Protein AF-A0A9E3X6V8-F1 (afdb_monomer_lite)

Sequence (76 aa):
MGHLFSTPMKVGLAFGTLGILLTIVGIIRGNVPLHPASIGMALLIGGGVWFLVAWAVATAATDVEQDAIDATQEEA

pLDDT: mean 91.75, std 11.3, range [46.38, 97.94]

Radius of gyration: 17.72 Å; chains: 1; bounding box: 41×25×51 Å

Foldseek 3Di:
DDPPDDPLQVQLQVQLVVLQVVLVVCVVVVVFPPDPVRSVVSSCVRRVVRSVVSSVVVVVVVVVVVVVVVVVVVVD

Structure (mmCIF, N/CA/C/O backbone):
data_AF-A0A9E3X6V8-F1
#
_entry.id   AF-A0A9E3X6V8-F1
#
loop_
_atom_site.group_PDB
_atom_site.id
_atom_site.type_symbol
_atom_site.label_atom_id
_atom_site.label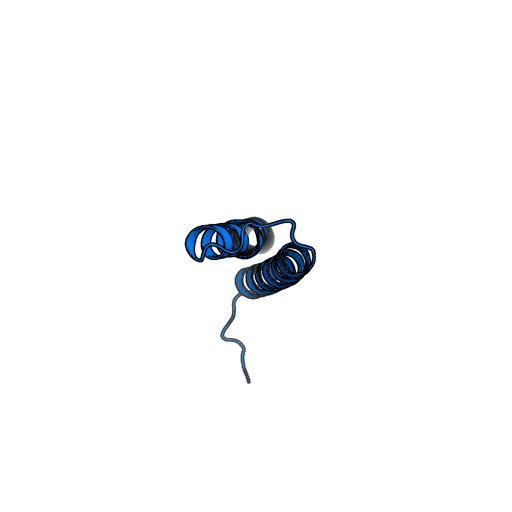_alt_id
_atom_site.label_comp_id
_atom_site.label_asym_id
_atom_site.label_entity_id
_atom_site.label_seq_id
_atom_site.pdbx_PDB_ins_code
_atom_site.Cartn_x
_atom_site.Cartn_y
_atom_site.Cartn_z
_atom_site.occupancy
_atom_site.B_iso_or_equiv
_atom_site.auth_seq_id
_atom_site.auth_comp_id
_atom_site.auth_asym_id
_atom_site.auth_atom_id
_atom_site.pdbx_PDB_model_num
ATOM 1 N N . MET A 1 1 ? 5.281 -18.914 16.508 1.00 46.38 1 MET A N 1
ATOM 2 C CA . MET A 1 1 ? 6.289 -17.877 16.191 1.00 46.38 1 MET A CA 1
ATOM 3 C C . MET A 1 1 ? 5.634 -16.828 15.301 1.00 46.38 1 MET A C 1
ATOM 5 O O . MET A 1 1 ? 5.199 -17.187 14.219 1.00 46.38 1 MET A O 1
ATOM 9 N N . GLY A 1 2 ? 5.510 -15.581 15.783 1.00 48.75 2 GLY A N 1
ATOM 10 C CA . GLY A 1 2 ? 5.099 -14.417 14.976 1.00 48.75 2 GLY A CA 1
ATOM 11 C C . GLY A 1 2 ? 3.709 -13.807 15.239 1.00 48.75 2 GLY A C 1
ATOM 12 O O . GLY A 1 2 ? 2.993 -13.551 14.279 1.00 48.75 2 GLY A O 1
ATOM 13 N N . HIS A 1 3 ? 3.318 -13.518 16.490 1.00 52.28 3 HIS A N 1
ATOM 14 C CA . HIS A 1 3 ? 2.110 -12.707 16.779 1.00 52.28 3 HIS A CA 1
ATOM 15 C C . HIS A 1 3 ? 2.363 -11.180 16.724 1.00 52.28 3 HIS A C 1
ATOM 17 O O . HIS A 1 3 ? 1.510 -10.396 17.113 1.00 52.28 3 HIS A O 1
ATOM 23 N N . LEU A 1 4 ? 3.526 -10.747 16.223 1.00 58.78 4 LEU A N 1
ATOM 24 C CA . LEU A 1 4 ? 3.985 -9.350 16.287 1.00 58.78 4 LEU A CA 1
ATOM 25 C C . LEU A 1 4 ? 3.364 -8.420 15.225 1.00 58.78 4 LEU A C 1
ATOM 27 O O . LEU A 1 4 ? 3.591 -7.217 15.271 1.00 58.78 4 LEU A O 1
ATOM 31 N N . PHE A 1 5 ? 2.607 -8.949 14.258 1.00 62.28 5 PHE A N 1
ATOM 32 C CA . PHE A 1 5 ? 2.027 -8.152 13.172 1.00 62.28 5 PHE A CA 1
ATOM 33 C C . PHE A 1 5 ? 0.516 -7.994 13.342 1.00 62.28 5 PHE A C 1
ATOM 35 O O . PHE A 1 5 ? -0.220 -8.981 13.239 1.00 62.28 5 PHE A O 1
ATOM 42 N N . SER A 1 6 ? 0.080 -6.746 13.545 1.00 85.75 6 SER A N 1
ATOM 43 C CA . SER A 1 6 ? -1.333 -6.353 13.554 1.00 85.75 6 SER A CA 1
ATOM 44 C C . SER A 1 6 ? -2.024 -6.737 12.236 1.00 85.75 6 SER A C 1
ATOM 46 O O . SER A 1 6 ? -1.392 -6.723 11.172 1.00 85.75 6 SER A O 1
ATOM 48 N N . THR A 1 7 ? -3.308 -7.107 12.292 1.00 89.38 7 THR A N 1
ATOM 49 C CA . THR A 1 7 ? -4.103 -7.556 11.132 1.00 89.38 7 THR A CA 1
ATOM 50 C C . THR A 1 7 ? -4.031 -6.580 9.950 1.00 89.38 7 THR A C 1
ATOM 52 O O . THR A 1 7 ? -3.697 -7.033 8.849 1.00 89.38 7 THR A O 1
ATOM 55 N N . PRO A 1 8 ? -4.187 -5.255 10.141 1.00 93.81 8 PRO A N 1
ATOM 56 C CA . PRO A 1 8 ? -4.072 -4.289 9.054 1.00 93.81 8 PRO A CA 1
ATOM 57 C C . PRO A 1 8 ? -2.701 -4.294 8.383 1.00 93.81 8 PRO A C 1
ATOM 59 O O . PRO A 1 8 ? -2.594 -4.169 7.165 1.00 93.81 8 PRO A O 1
ATOM 62 N N . MET A 1 9 ? -1.633 -4.498 9.159 1.00 95.19 9 MET A N 1
ATOM 63 C CA . MET A 1 9 ? -0.263 -4.525 8.642 1.00 95.19 9 MET A CA 1
ATOM 64 C C . MET A 1 9 ? -0.035 -5.723 7.711 1.00 95.19 9 MET A C 1
ATOM 66 O O . MET A 1 9 ? 0.619 -5.589 6.677 1.00 95.19 9 MET A O 1
ATOM 70 N N . LYS A 1 10 ? -0.603 -6.892 8.041 1.00 94.00 10 LYS A N 1
ATOM 71 C CA . LYS A 1 10 ? -0.538 -8.086 7.179 1.00 94.00 10 LYS A CA 1
ATOM 72 C C . LYS A 1 10 ? -1.269 -7.859 5.858 1.00 94.00 10 LYS A C 1
ATOM 74 O O . LYS A 1 10 ? -0.743 -8.224 4.808 1.00 94.00 10 LYS A O 1
ATOM 79 N N . VAL A 1 11 ? -2.450 -7.239 5.915 1.00 96.19 11 VAL A N 1
ATOM 80 C CA . VAL A 1 11 ? -3.247 -6.912 4.725 1.00 96.19 11 VAL A CA 1
ATOM 81 C C . VAL A 1 11 ? -2.494 -5.921 3.839 1.00 96.19 11 VAL A C 1
ATOM 83 O O . VAL A 1 11 ? -2.271 -6.208 2.663 1.00 96.19 11 VAL A O 1
ATOM 86 N N . GLY A 1 12 ? -2.012 -4.815 4.412 1.00 96.25 12 GLY A N 1
ATOM 87 C CA . GLY A 1 12 ? -1.193 -3.836 3.699 1.00 96.25 12 GLY A CA 1
ATOM 88 C C . GLY A 1 12 ? -0.002 -4.482 2.995 1.00 96.25 12 GLY A C 1
ATOM 89 O O . GLY A 1 12 ? 0.195 -4.292 1.796 1.00 96.25 12 GLY A O 1
ATOM 90 N N . LEU A 1 13 ? 0.767 -5.313 3.707 1.00 96.25 13 LEU A N 1
ATOM 91 C CA . LEU A 1 13 ? 1.960 -5.959 3.157 1.00 96.25 13 LEU A CA 1
ATOM 92 C C . LEU A 1 13 ? 1.646 -6.926 2.007 1.00 96.25 13 LEU A C 1
ATOM 94 O O . LEU A 1 13 ? 2.397 -6.975 1.030 1.00 96.25 13 LEU A O 1
ATOM 98 N N . ALA A 1 14 ? 0.542 -7.669 2.097 1.00 96.38 14 ALA A N 1
ATOM 99 C CA . ALA A 1 14 ? 0.114 -8.579 1.040 1.00 96.38 14 ALA A CA 1
ATOM 100 C C . ALA A 1 14 ? -0.213 -7.820 -0.257 1.00 96.38 14 ALA A C 1
ATOM 102 O O . ALA A 1 14 ? 0.338 -8.136 -1.314 1.00 96.38 14 ALA A O 1
ATOM 103 N N . PHE A 1 15 ? -1.042 -6.776 -0.172 1.00 97.50 15 PHE A N 1
ATOM 104 C CA . PHE A 1 15 ? -1.415 -5.964 -1.334 1.00 97.50 15 PHE A CA 1
ATOM 105 C C . PHE A 1 15 ? -0.255 -5.120 -1.864 1.00 97.50 15 PHE A C 1
ATOM 107 O O . PHE A 1 15 ? -0.084 -5.022 -3.077 1.00 97.50 15 PHE A O 1
ATOM 114 N N . GLY A 1 16 ? 0.590 -4.577 -0.986 1.00 97.50 16 GLY A N 1
ATOM 115 C CA . GLY A 1 16 ? 1.804 -3.867 -1.381 1.00 97.50 16 GLY A CA 1
ATOM 116 C C . GLY A 1 16 ? 2.764 -4.756 -2.166 1.00 97.50 16 GLY A C 1
ATOM 117 O O . GLY A 1 16 ? 3.256 -4.372 -3.225 1.00 97.50 16 GLY A O 1
ATOM 118 N N . THR A 1 17 ? 2.975 -5.988 -1.697 1.00 97.62 17 THR A N 1
ATOM 119 C CA . THR A 1 17 ? 3.821 -6.971 -2.388 1.00 97.62 17 THR A CA 1
ATOM 120 C C . THR A 1 17 ? 3.221 -7.367 -3.736 1.00 97.62 17 THR A C 1
ATOM 122 O O . THR A 1 17 ? 3.934 -7.403 -4.737 1.00 97.62 17 THR A O 1
ATOM 125 N N . LEU A 1 18 ? 1.907 -7.608 -3.797 1.00 97.69 18 LEU A N 1
ATOM 126 C CA . LEU A 1 18 ? 1.214 -7.896 -5.054 1.00 97.69 18 LEU A CA 1
ATOM 127 C C . LEU A 1 18 ? 1.353 -6.733 -6.050 1.00 97.69 18 LEU A C 1
ATOM 129 O O . LEU A 1 18 ? 1.649 -6.952 -7.223 1.00 97.69 18 LEU A O 1
ATOM 133 N N . GLY A 1 19 ? 1.212 -5.497 -5.573 1.00 97.31 19 GLY A N 1
ATOM 134 C CA . GLY A 1 19 ? 1.400 -4.287 -6.362 1.00 97.31 19 GLY A CA 1
ATOM 135 C C . GLY A 1 19 ? 2.823 -4.138 -6.912 1.00 97.31 19 GLY A C 1
ATOM 136 O O . GLY A 1 19 ? 3.005 -3.819 -8.091 1.00 97.31 19 GLY A O 1
ATOM 137 N N . ILE A 1 20 ? 3.846 -4.472 -6.116 1.00 97.75 20 ILE A N 1
ATOM 138 C CA . ILE A 1 20 ? 5.243 -4.547 -6.577 1.00 97.75 20 ILE A CA 1
ATOM 139 C C . ILE A 1 20 ? 5.395 -5.597 -7.680 1.00 97.75 20 ILE A C 1
ATOM 141 O O . ILE A 1 20 ? 5.967 -5.298 -8.726 1.00 97.75 20 ILE A O 1
ATOM 145 N N . LEU A 1 21 ? 4.865 -6.808 -7.486 1.00 97.94 21 LEU A N 1
ATOM 146 C CA . LEU A 1 21 ? 4.963 -7.885 -8.477 1.00 97.94 21 LEU A CA 1
ATOM 147 C C . LEU A 1 21 ? 4.325 -7.483 -9.812 1.00 97.94 21 LEU A C 1
ATOM 149 O O . LEU A 1 21 ? 4.938 -7.652 -10.866 1.00 97.94 21 LEU A O 1
ATOM 153 N N . LEU A 1 22 ? 3.131 -6.887 -9.775 1.00 96.75 22 LEU A N 1
ATOM 154 C CA . LEU A 1 22 ? 2.457 -6.383 -10.973 1.00 96.75 22 LEU A CA 1
ATOM 155 C C . LEU A 1 22 ? 3.252 -5.256 -11.649 1.00 96.75 22 LEU A C 1
ATOM 157 O O . LEU A 1 22 ? 3.346 -5.212 -12.876 1.00 96.75 22 LEU A O 1
ATOM 161 N N . THR A 1 23 ? 3.882 -4.385 -10.862 1.00 96.75 23 THR A N 1
ATOM 162 C CA . THR A 1 23 ? 4.753 -3.322 -11.382 1.00 96.75 23 THR A CA 1
ATOM 163 C C . THR A 1 23 ? 5.976 -3.895 -12.091 1.00 96.75 23 THR A C 1
ATOM 165 O O . THR A 1 23 ? 6.302 -3.458 -13.194 1.00 96.75 23 THR A O 1
ATOM 168 N N . ILE A 1 24 ? 6.624 -4.908 -11.507 1.00 96.62 24 ILE A N 1
ATOM 169 C CA . ILE A 1 24 ? 7.761 -5.608 -12.122 1.00 96.62 24 ILE A CA 1
ATOM 170 C C . ILE A 1 24 ? 7.350 -6.198 -13.475 1.00 96.62 24 ILE A C 1
ATOM 172 O O . ILE A 1 24 ? 8.070 -6.032 -14.458 1.00 96.62 24 ILE A O 1
ATOM 176 N N . VAL A 1 25 ? 6.168 -6.816 -13.563 1.00 97.00 25 VAL A N 1
ATOM 177 C CA . VAL A 1 25 ? 5.634 -7.319 -14.839 1.00 97.00 25 VAL A CA 1
ATOM 178 C C . VAL A 1 25 ? 5.469 -6.186 -15.860 1.00 97.00 25 VAL A C 1
ATOM 180 O O . VAL A 1 25 ? 5.835 -6.359 -17.022 1.00 97.00 25 VAL A O 1
ATOM 183 N N . GLY A 1 26 ? 4.968 -5.018 -15.448 1.00 95.25 26 GLY A N 1
ATOM 184 C CA . GLY A 1 26 ? 4.862 -3.835 -16.311 1.00 95.25 26 GLY A CA 1
ATOM 185 C C . GLY A 1 26 ? 6.216 -3.328 -16.822 1.00 95.25 26 GLY A C 1
ATOM 186 O O . GLY A 1 26 ? 6.338 -2.980 -17.997 1.00 95.25 26 GLY A O 1
ATOM 187 N N . ILE A 1 27 ? 7.245 -3.348 -15.970 1.00 95.25 27 ILE A N 1
ATOM 188 C CA . ILE A 1 27 ? 8.618 -2.975 -16.337 1.00 95.25 27 ILE A CA 1
ATOM 189 C C . ILE A 1 27 ? 9.189 -3.964 -17.361 1.00 95.25 27 ILE A C 1
ATOM 191 O O . ILE A 1 27 ? 9.697 -3.538 -18.394 1.00 95.25 27 ILE A O 1
ATOM 195 N N . ILE A 1 28 ? 9.055 -5.275 -17.123 1.00 96.06 28 ILE A N 1
ATOM 196 C CA . ILE A 1 28 ? 9.541 -6.323 -18.042 1.00 96.06 28 ILE A CA 1
ATOM 197 C C . ILE A 1 28 ? 8.857 -6.222 -19.413 1.00 96.06 28 ILE A C 1
ATOM 199 O O . ILE A 1 28 ? 9.485 -6.471 -20.439 1.00 96.06 28 ILE A O 1
ATOM 203 N N . ARG A 1 29 ? 7.582 -5.818 -19.449 1.00 95.81 29 ARG A N 1
ATOM 204 C CA . ARG A 1 29 ? 6.832 -5.584 -20.695 1.00 95.81 29 ARG A CA 1
ATOM 205 C C . ARG A 1 29 ? 7.241 -4.311 -21.445 1.00 95.81 29 ARG A C 1
ATOM 207 O O . ARG A 1 29 ? 6.754 -4.098 -22.549 1.00 95.81 29 ARG A O 1
ATOM 214 N N . GLY A 1 30 ? 8.118 -3.481 -20.878 1.00 92.06 30 GLY A N 1
ATOM 215 C CA . GLY 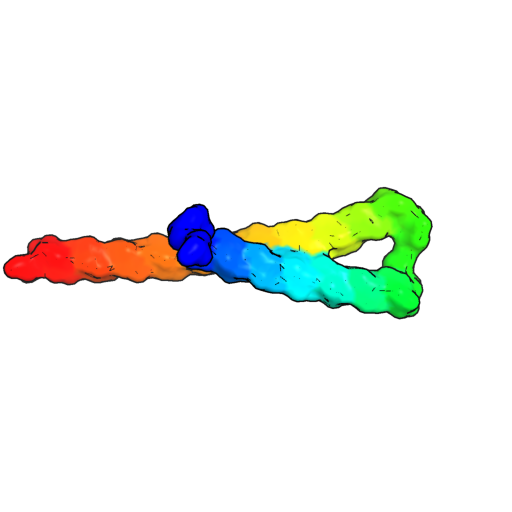A 1 30 ? 8.589 -2.245 -21.505 1.00 92.06 30 GLY A CA 1
ATOM 216 C C . GLY A 1 30 ? 7.635 -1.055 -21.364 1.00 92.06 30 GLY A C 1
ATOM 217 O O . GLY A 1 30 ? 7.822 -0.053 -22.047 1.00 92.06 30 GLY A O 1
ATOM 218 N N . ASN A 1 31 ? 6.639 -1.120 -20.470 1.00 92.12 31 ASN A N 1
ATOM 219 C CA . ASN A 1 31 ? 5.705 -0.007 -20.242 1.00 92.12 31 ASN A CA 1
ATOM 220 C C . ASN A 1 31 ? 6.305 1.131 -19.395 1.00 92.12 31 ASN A C 1
ATOM 222 O O . ASN A 1 31 ? 5.681 2.181 -19.257 1.00 92.12 31 ASN A O 1
ATOM 226 N N . VAL A 1 32 ? 7.483 0.928 -18.798 1.00 89.94 32 VAL A N 1
ATOM 227 C CA . VAL A 1 32 ? 8.151 1.908 -17.932 1.00 89.94 32 VAL A CA 1
ATOM 228 C C . VAL A 1 32 ? 9.528 2.236 -18.515 1.00 89.94 32 VAL A C 1
ATOM 230 O O . VAL A 1 32 ? 10.290 1.310 -18.803 1.00 89.94 32 VAL A O 1
ATOM 233 N N . PRO A 1 33 ? 9.890 3.525 -18.666 1.00 91.56 33 PRO A N 1
ATOM 234 C CA . PRO A 1 33 ? 11.238 3.917 -19.066 1.00 91.56 33 PRO A CA 1
ATOM 235 C C . PRO A 1 33 ? 12.304 3.325 -18.132 1.00 91.56 33 PRO A C 1
ATOM 237 O O . PRO A 1 33 ? 12.170 3.402 -16.912 1.00 91.56 33 PRO A O 1
ATOM 240 N N . LEU A 1 34 ? 13.399 2.797 -18.693 1.00 91.25 34 LEU A N 1
ATOM 241 C CA . LEU A 1 34 ? 14.481 2.122 -17.949 1.00 91.25 34 LEU A CA 1
ATOM 242 C C . LEU A 1 34 ? 15.409 3.081 -17.176 1.00 91.25 34 LEU A C 1
ATOM 244 O O . LEU A 1 34 ? 16.568 2.769 -16.908 1.00 91.25 34 LEU A O 1
ATOM 248 N N . HIS A 1 35 ? 14.914 4.263 -16.816 1.00 94.94 35 HIS A N 1
ATOM 249 C CA . HIS A 1 35 ? 15.640 5.202 -15.976 1.00 94.94 35 HIS A CA 1
ATOM 250 C C . HIS A 1 35 ? 15.418 4.846 -14.493 1.00 94.94 35 HIS A C 1
ATOM 252 O O . HIS A 1 35 ? 14.265 4.651 -14.094 1.00 94.94 35 HIS A O 1
ATOM 258 N N . PRO A 1 36 ? 16.463 4.813 -13.640 1.00 92.62 36 PRO A N 1
ATOM 259 C CA . PRO A 1 36 ? 16.330 4.406 -12.238 1.00 92.62 36 PRO A CA 1
ATOM 260 C C . PRO A 1 36 ? 15.252 5.177 -11.464 1.00 92.62 36 PRO A C 1
ATOM 262 O O . PRO A 1 36 ? 14.498 4.583 -10.697 1.00 92.62 36 PRO A O 1
ATOM 265 N N . ALA A 1 37 ? 15.118 6.484 -11.716 1.00 96.25 37 ALA A N 1
ATOM 266 C CA . ALA A 1 37 ? 14.079 7.297 -11.082 1.00 96.25 37 ALA A CA 1
ATOM 267 C C . ALA A 1 37 ? 12.657 6.893 -11.517 1.00 96.25 37 ALA A C 1
ATOM 269 O O . ALA A 1 37 ? 11.744 6.873 -10.695 1.00 96.25 37 ALA A O 1
ATOM 270 N N . SER A 1 38 ? 12.464 6.532 -12.789 1.00 94.81 38 SER A N 1
ATOM 271 C CA . SER A 1 38 ? 11.167 6.090 -13.318 1.00 94.81 38 SER A CA 1
ATOM 272 C C . SER A 1 38 ? 10.763 4.738 -12.737 1.00 94.81 38 SER A C 1
ATOM 274 O O . SER A 1 38 ? 9.611 4.561 -12.352 1.00 94.81 38 SER A O 1
ATOM 276 N N . ILE A 1 39 ? 11.718 3.813 -12.605 1.00 95.31 39 ILE A N 1
ATOM 277 C CA . ILE A 1 39 ? 11.506 2.514 -11.952 1.00 95.31 39 ILE A CA 1
ATOM 278 C C . ILE A 1 39 ? 11.164 2.709 -10.473 1.00 95.31 39 ILE A C 1
ATOM 280 O O . ILE A 1 39 ? 10.199 2.123 -9.987 1.00 95.31 39 ILE A O 1
ATOM 284 N N . GLY A 1 40 ? 11.910 3.568 -9.770 1.00 96.31 40 GLY A N 1
ATOM 285 C CA . GLY A 1 40 ? 11.633 3.903 -8.373 1.00 96.31 40 GLY A CA 1
ATOM 286 C C . GLY A 1 40 ? 10.218 4.450 -8.184 1.00 96.31 40 GLY A C 1
ATOM 287 O O . GLY A 1 40 ? 9.476 3.950 -7.343 1.00 96.31 40 GLY A O 1
ATOM 288 N N . MET A 1 41 ? 9.801 5.407 -9.019 1.00 96.81 41 MET A N 1
ATOM 289 C CA . MET A 1 41 ? 8.439 5.948 -8.979 1.00 96.81 41 MET A CA 1
ATOM 290 C C . MET A 1 41 ? 7.380 4.897 -9.315 1.00 96.81 41 MET A C 1
ATOM 292 O O . MET A 1 41 ? 6.363 4.831 -8.630 1.00 96.81 41 MET A O 1
ATOM 296 N N . ALA A 1 42 ? 7.617 4.046 -10.315 1.00 95.88 42 ALA A N 1
ATOM 297 C CA . ALA A 1 42 ? 6.695 2.968 -10.655 1.00 95.88 42 ALA A CA 1
ATOM 298 C C . ALA A 1 42 ? 6.494 2.011 -9.471 1.00 95.88 42 ALA A C 1
ATOM 300 O O . ALA A 1 42 ? 5.358 1.679 -9.143 1.00 95.88 42 ALA A O 1
ATOM 301 N N . LEU A 1 43 ? 7.573 1.616 -8.789 1.00 96.69 43 LE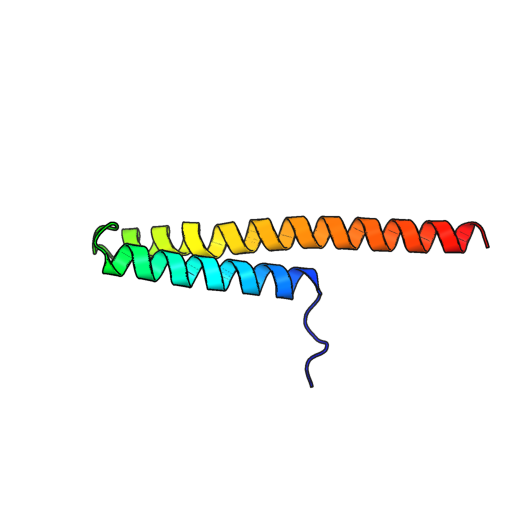U A N 1
ATOM 302 C CA . LEU A 1 43 ? 7.516 0.739 -7.615 1.00 96.69 43 LEU A CA 1
ATOM 303 C C . LEU A 1 43 ? 6.861 1.414 -6.405 1.00 96.69 43 LEU A C 1
ATOM 305 O O . LEU A 1 43 ? 6.112 0.763 -5.682 1.00 96.69 43 LEU A O 1
ATOM 309 N N . LEU A 1 44 ? 7.101 2.707 -6.183 1.00 96.88 44 LEU A N 1
ATOM 310 C CA . LEU A 1 44 ? 6.450 3.456 -5.105 1.00 96.88 44 LEU A CA 1
ATOM 311 C C . LEU A 1 44 ? 4.945 3.597 -5.341 1.00 96.88 44 LEU A C 1
ATOM 313 O O . LEU A 1 44 ? 4.159 3.399 -4.418 1.00 96.88 44 LEU A O 1
ATOM 317 N N . ILE A 1 45 ? 4.538 3.898 -6.573 1.00 95.69 45 ILE A N 1
ATOM 318 C CA . ILE A 1 45 ? 3.124 4.024 -6.931 1.00 95.69 45 ILE A CA 1
ATOM 319 C C . ILE A 1 45 ? 2.450 2.651 -6.903 1.00 95.69 45 ILE A C 1
ATOM 321 O O . ILE A 1 45 ? 1.411 2.481 -6.279 1.00 95.69 45 ILE A O 1
ATOM 325 N N . GLY A 1 46 ? 3.035 1.645 -7.547 1.00 95.44 46 GLY A N 1
ATOM 326 C CA . GLY A 1 46 ? 2.424 0.325 -7.631 1.00 95.44 46 GLY A CA 1
ATOM 327 C C . GLY A 1 46 ? 2.512 -0.483 -6.337 1.00 95.44 46 GLY A C 1
ATOM 328 O O . GLY A 1 46 ? 1.586 -1.203 -6.007 1.00 95.44 46 GLY A O 1
ATOM 329 N N . GLY A 1 47 ? 3.591 -0.372 -5.572 1.00 96.25 47 GLY A N 1
ATOM 330 C CA . GLY A 1 47 ? 3.752 -1.078 -4.302 1.00 96.25 47 GLY A CA 1
ATOM 331 C C . GLY A 1 47 ? 3.314 -0.260 -3.097 1.00 96.25 47 GLY A C 1
ATOM 332 O O . GLY A 1 47 ? 2.460 -0.677 -2.319 1.00 96.25 47 GLY A O 1
ATOM 333 N N . GLY A 1 48 ? 3.913 0.919 -2.942 1.00 96.38 48 GLY A N 1
ATOM 334 C CA . GLY A 1 48 ? 3.729 1.773 -1.769 1.00 96.38 48 GLY A CA 1
ATOM 335 C C . GLY A 1 48 ? 2.304 2.302 -1.621 1.00 96.38 48 GLY A C 1
ATOM 336 O O . GLY A 1 48 ? 1.733 2.211 -0.538 1.00 96.38 48 GLY A O 1
ATOM 337 N N . VAL A 1 49 ? 1.689 2.803 -2.697 1.00 97.81 49 VAL A N 1
ATOM 338 C CA . VAL A 1 49 ? 0.305 3.314 -2.619 1.00 97.81 49 VAL A CA 1
ATOM 339 C C . VAL A 1 49 ? -0.676 2.182 -2.323 1.00 97.81 49 VAL A C 1
ATOM 341 O O . VAL A 1 49 ? -1.521 2.332 -1.446 1.00 97.81 49 VAL A O 1
ATOM 344 N N . TRP A 1 50 ? -0.539 1.027 -2.979 1.00 96.19 50 TRP A N 1
ATOM 345 C CA . TRP A 1 50 ? -1.403 -0.127 -2.709 1.00 96.19 50 TRP A CA 1
ATOM 346 C C . TRP A 1 50 ? -1.232 -0.682 -1.292 1.00 96.19 50 TRP A C 1
ATOM 348 O O . TRP A 1 50 ? -2.227 -1.054 -0.672 1.00 96.19 50 TRP A O 1
ATOM 358 N N . PHE A 1 51 ? -0.009 -0.667 -0.748 1.00 97.44 51 PHE A N 1
ATOM 359 C CA . PHE A 1 51 ? 0.235 -0.958 0.665 1.00 97.44 51 PHE A CA 1
ATOM 360 C C . PHE A 1 51 ? -0.558 -0.012 1.574 1.00 97.44 51 PHE A C 1
ATOM 362 O O . PHE A 1 51 ? -1.305 -0.478 2.431 1.00 97.44 51 PHE A O 1
ATOM 369 N N . LEU A 1 52 ? -0.416 1.305 1.375 1.00 97.62 52 LEU A N 1
ATOM 370 C CA . LEU A 1 52 ? -1.045 2.318 2.227 1.00 97.62 52 LEU A CA 1
ATOM 371 C C . LEU A 1 52 ? -2.570 2.254 2.164 1.00 97.62 52 LEU A C 1
ATOM 373 O O . LEU A 1 52 ? -3.222 2.315 3.202 1.00 97.62 52 LEU A O 1
ATOM 377 N N . VAL A 1 53 ? -3.133 2.098 0.964 1.00 97.62 53 VAL A N 1
ATOM 378 C CA . VAL A 1 53 ? -4.583 1.993 0.766 1.00 97.62 53 VAL A CA 1
ATOM 379 C C . VAL A 1 53 ? -5.130 0.748 1.461 1.00 97.62 53 VAL A C 1
ATOM 381 O O . VAL A 1 53 ? -6.077 0.849 2.236 1.00 97.62 53 VAL A O 1
ATOM 384 N N . ALA A 1 54 ? -4.524 -0.421 1.234 1.00 97.62 54 ALA A N 1
ATOM 385 C CA . ALA A 1 54 ? -4.993 -1.667 1.835 1.00 97.62 54 ALA A CA 1
ATOM 386 C C . ALA A 1 54 ? -4.830 -1.674 3.361 1.00 97.62 54 ALA A C 1
ATOM 388 O O . ALA A 1 54 ? -5.712 -2.152 4.072 1.00 97.62 54 ALA A O 1
ATOM 389 N N . TRP A 1 55 ? -3.730 -1.111 3.867 1.00 97.62 55 TRP A N 1
ATOM 390 C CA . TRP A 1 55 ? -3.520 -0.924 5.298 1.00 97.62 55 TRP A CA 1
ATOM 391 C C . TRP A 1 55 ? -4.589 -0.012 5.905 1.00 97.62 55 TRP A C 1
ATOM 393 O O . TRP A 1 55 ? -5.229 -0.411 6.868 1.00 97.62 55 TRP A O 1
ATOM 403 N N . ALA A 1 56 ? -4.837 1.163 5.320 1.00 97.50 56 ALA A N 1
ATOM 404 C CA . ALA A 1 56 ? -5.808 2.123 5.841 1.00 97.50 56 ALA A CA 1
ATOM 405 C C . ALA A 1 56 ? -7.234 1.553 5.882 1.00 97.50 56 ALA A C 1
ATOM 407 O O . ALA A 1 56 ? -7.929 1.712 6.882 1.00 97.50 56 ALA A O 1
ATOM 408 N N . VAL A 1 57 ? -7.654 0.848 4.826 1.00 97.81 57 VAL A N 1
ATOM 409 C CA . VAL A 1 57 ? -8.966 0.182 4.787 1.00 97.81 57 VAL A CA 1
ATOM 410 C C . VAL A 1 57 ? -9.063 -0.898 5.863 1.00 97.81 57 VAL A C 1
ATOM 412 O O . VAL A 1 57 ? -10.074 -0.982 6.553 1.00 97.81 57 VAL A O 1
ATOM 415 N N . ALA A 1 58 ? -8.018 -1.712 6.029 1.00 97.19 58 ALA A N 1
ATOM 416 C CA . ALA A 1 58 ? -8.012 -2.752 7.046 1.00 97.19 58 ALA A CA 1
ATOM 417 C C . ALA A 1 58 ? -7.996 -2.175 8.468 1.00 97.19 58 ALA A C 1
ATOM 419 O O . ALA A 1 58 ? -8.665 -2.730 9.328 1.00 97.19 58 ALA A O 1
ATOM 420 N N . THR A 1 59 ? -7.293 -1.062 8.699 1.00 96.50 59 THR A N 1
ATOM 421 C CA . THR A 1 59 ? -7.317 -0.337 9.977 1.00 96.50 59 THR A CA 1
ATOM 422 C C . THR A 1 59 ? -8.726 0.154 10.281 1.00 96.50 59 THR A C 1
ATOM 424 O O . THR A 1 59 ? -9.267 -0.179 11.325 1.00 96.50 59 THR A O 1
ATOM 427 N N . ALA A 1 60 ? -9.375 0.837 9.333 1.00 96.94 60 ALA A N 1
ATOM 428 C CA . ALA A 1 60 ? -10.744 1.310 9.529 1.00 96.94 60 ALA A CA 1
ATOM 429 C C . ALA A 1 60 ? -11.727 0.156 9.801 1.00 96.94 60 ALA A C 1
ATOM 431 O O . ALA A 1 60 ? -12.630 0.290 10.619 1.00 96.94 60 ALA A O 1
ATOM 432 N N . ALA A 1 61 ? -11.546 -0.991 9.140 1.00 96.56 61 ALA A N 1
ATOM 433 C CA . ALA A 1 61 ? -12.360 -2.175 9.396 1.00 96.56 61 ALA A CA 1
ATOM 434 C C . ALA A 1 61 ? -12.127 -2.754 10.802 1.00 96.56 61 ALA A C 1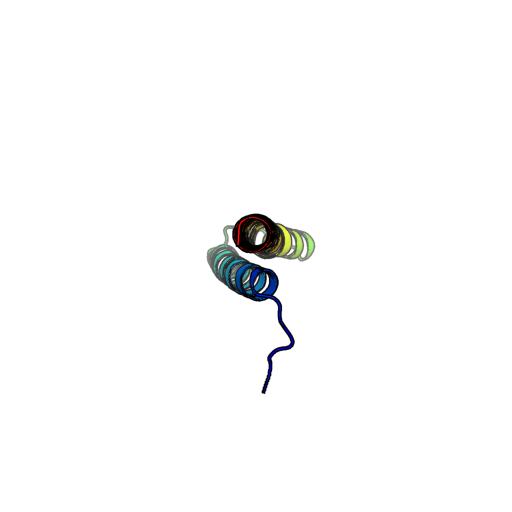
ATOM 436 O O . ALA A 1 61 ? -13.093 -3.126 11.463 1.00 96.56 61 ALA A O 1
ATOM 437 N N . THR A 1 62 ? -10.872 -2.818 11.265 1.00 95.12 62 THR A N 1
ATOM 438 C CA . THR A 1 62 ? -10.562 -3.294 12.621 1.00 95.12 62 THR A CA 1
ATOM 439 C C . THR A 1 62 ? -11.039 -2.333 13.701 1.00 95.12 62 THR A C 1
ATOM 441 O O . THR A 1 62 ? -11.493 -2.801 14.737 1.00 95.12 62 THR A O 1
ATOM 444 N N . ASP A 1 63 ? -10.988 -1.022 13.452 1.00 94.69 63 ASP A N 1
ATOM 445 C CA . ASP A 1 63 ? -11.476 -0.012 14.396 1.00 94.69 63 ASP A CA 1
ATOM 446 C C . ASP A 1 63 ? -12.994 -0.174 14.605 1.00 94.69 63 ASP A C 1
ATOM 448 O O . ASP A 1 63 ? -13.460 -0.258 15.735 1.00 94.69 63 ASP A O 1
ATOM 452 N N . VAL A 1 64 ? -13.761 -0.364 13.520 1.00 96.38 64 VAL A N 1
ATOM 453 C CA . VAL A 1 64 ? -15.214 -0.626 13.594 1.00 96.38 64 VAL A CA 1
ATOM 454 C C . VAL A 1 64 ? -15.535 -1.930 14.334 1.00 96.38 64 VAL A C 1
ATOM 456 O O . VAL A 1 64 ? -16.521 -1.996 15.067 1.00 96.38 64 VAL A O 1
ATOM 459 N N . GLU A 1 65 ? -14.740 -2.985 14.136 1.00 94.62 65 GLU A N 1
ATOM 460 C CA . GLU A 1 65 ? -14.927 -4.256 14.848 1.00 94.62 65 GLU A CA 1
ATOM 461 C C . GLU A 1 65 ? -14.706 -4.091 16.359 1.00 94.62 65 GLU A C 1
ATOM 463 O O . GLU A 1 65 ? -15.478 -4.633 17.148 1.00 94.62 65 GLU A O 1
ATOM 468 N N . GLN A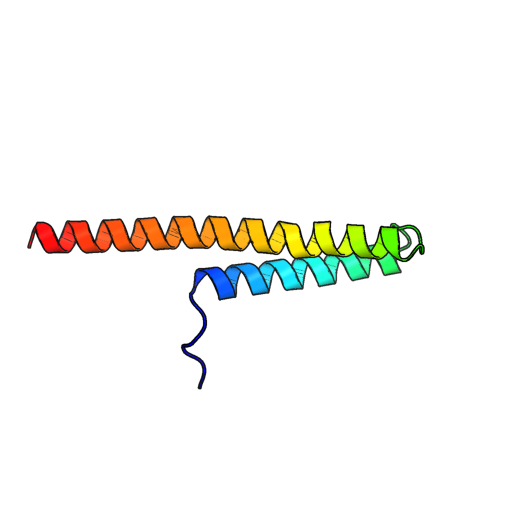 1 66 ? -13.695 -3.316 16.761 1.00 92.50 66 GLN A N 1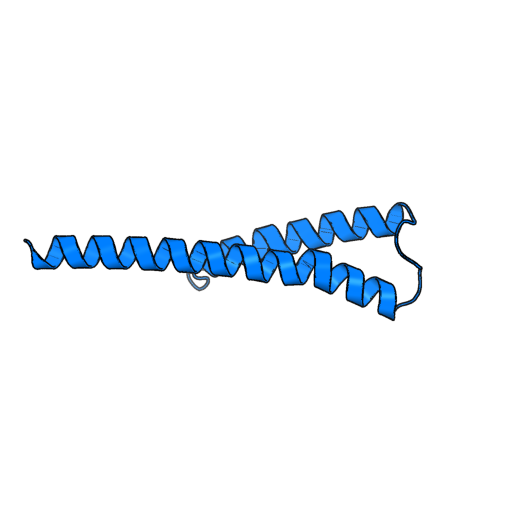
ATOM 469 C CA . GLN A 1 66 ? -13.428 -3.014 18.168 1.00 92.50 66 GLN A CA 1
ATOM 470 C C . GLN A 1 66 ? -14.546 -2.177 18.793 1.00 92.50 66 GLN A C 1
ATOM 472 O O . GLN A 1 66 ? -15.076 -2.577 19.828 1.00 92.50 66 GLN A O 1
ATOM 477 N N . ASP A 1 67 ? -14.976 -1.104 18.125 1.00 94.19 67 ASP A N 1
ATOM 478 C CA . ASP A 1 67 ? -16.074 -0.251 18.596 1.00 94.19 67 ASP A CA 1
ATOM 479 C C . ASP A 1 67 ? -17.371 -1.057 18.811 1.00 94.19 67 ASP A C 1
ATOM 481 O O . ASP A 1 67 ? -18.100 -0.849 19.782 1.00 94.19 67 ASP A O 1
ATOM 485 N N . ALA A 1 68 ? -17.662 -2.015 17.922 1.00 94.50 68 ALA A N 1
ATOM 486 C CA . ALA A 1 68 ? -18.829 -2.885 18.048 1.00 94.50 68 ALA A CA 1
ATOM 487 C C . ALA A 1 68 ? -18.724 -3.848 19.243 1.00 94.50 68 ALA A C 1
ATOM 489 O O . ALA A 1 68 ? -19.719 -4.087 19.926 1.00 94.50 68 ALA A O 1
ATOM 490 N N . ILE A 1 69 ? -17.536 -4.405 19.502 1.00 94.94 69 ILE A N 1
ATOM 491 C CA . ILE A 1 69 ? -17.298 -5.284 20.655 1.00 94.94 69 ILE A CA 1
ATOM 492 C C . ILE A 1 69 ? -17.468 -4.501 21.958 1.00 94.94 69 ILE A C 1
ATOM 494 O O . ILE A 1 69 ? -18.161 -4.979 22.858 1.00 94.94 69 ILE A O 1
ATOM 498 N N . ASP A 1 70 ? -16.893 -3.304 22.048 1.00 93.44 70 ASP A N 1
ATOM 499 C CA . ASP A 1 70 ? -16.962 -2.472 23.250 1.00 93.44 70 ASP A CA 1
ATOM 500 C C . ASP A 1 70 ? -18.414 -2.076 23.567 1.00 93.44 70 ASP A C 1
ATOM 502 O O . ASP A 1 70 ? -18.863 -2.251 24.701 1.00 93.44 70 ASP A O 1
ATOM 506 N N . ALA A 1 71 ? -19.200 -1.693 22.552 1.00 91.81 71 ALA A N 1
ATOM 507 C CA . ALA A 1 71 ? -20.626 -1.398 22.713 1.00 91.81 71 ALA A CA 1
ATOM 508 C C . ALA A 1 71 ? -21.424 -2.593 23.271 1.00 91.81 71 ALA A C 1
ATOM 510 O O . ALA A 1 71 ? -22.278 -2.421 24.138 1.00 91.81 71 ALA A O 1
ATOM 511 N N . THR A 1 72 ? -21.128 -3.822 22.830 1.00 91.75 72 THR A N 1
ATOM 512 C CA . THR A 1 72 ? -21.814 -5.016 23.363 1.00 91.75 72 THR A CA 1
ATOM 513 C C . THR A 1 72 ? -21.449 -5.338 24.812 1.00 91.75 72 THR A C 1
ATOM 515 O O . THR A 1 72 ? -22.244 -5.975 25.499 1.00 91.75 72 THR A O 1
ATOM 518 N N . GLN A 1 73 ? -20.267 -4.929 25.286 1.00 87.69 73 GLN A N 1
ATOM 519 C CA . GLN A 1 73 ? -19.856 -5.148 26.675 1.00 87.69 73 GLN A CA 1
ATOM 520 C C . GLN A 1 73 ? -20.440 -4.107 27.629 1.00 87.69 73 GLN A C 1
ATOM 522 O O . GLN A 1 73 ? -20.699 -4.440 28.779 1.00 87.69 73 GLN A O 1
ATOM 527 N N . GLU A 1 74 ? -20.666 -2.873 27.174 1.00 84.88 74 GLU A N 1
ATOM 528 C CA . GLU A 1 74 ? -21.324 -1.839 27.984 1.00 84.88 74 GLU A CA 1
ATOM 529 C C . GLU A 1 74 ? -22.812 -2.138 28.239 1.00 84.88 74 GLU A C 1
ATOM 531 O O . GLU A 1 74 ? -23.363 -1.715 29.255 1.00 84.88 74 GLU A O 1
ATOM 536 N N . GLU A 1 75 ? -23.466 -2.869 27.332 1.00 75.00 75 GLU A N 1
ATOM 537 C CA . GLU A 1 75 ? -24.881 -3.251 27.444 1.00 75.00 75 GLU A CA 1
ATOM 538 C C . GLU A 1 75 ? -25.135 -4.519 28.289 1.00 75.00 75 GLU A C 1
ATOM 540 O O . GLU A 1 75 ? -26.295 -4.813 28.599 1.00 75.00 75 GLU A O 1
ATOM 545 N N . ALA A 1 76 ? -24.088 -5.273 28.649 1.00 65.75 76 ALA A N 1
ATOM 546 C CA . ALA A 1 76 ? -24.164 -6.579 29.322 1.00 65.75 76 ALA A CA 1
ATOM 547 C C . ALA A 1 76 ? -23.896 -6.506 30.836 1.00 65.75 76 ALA A C 1
ATOM 549 O O . ALA A 1 76 ? -24.585 -7.247 31.579 1.00 65.75 76 ALA A O 1
#

Secondary structure (DSSP, 8-state):
----S-HHHHHHHHHHHHHHHHHHHHHHTT-S-S-HHHHHHHHIIIIIIHHHHHHHHHHHHHHHHHHHHHHHHHT-